Protein AF-A0A2K2VXP4-F1 (afdb_monomer_lite)

pLDDT: mean 78.97, std 11.13, range [59.22, 92.0]

Radius of gyration: 18.3 Å; chains: 1; bounding box: 42×23×40 Å

Structure (mmCIF, N/CA/C/O backbone):
data_AF-A0A2K2VXP4-F1
#
_entry.id   AF-A0A2K2VXP4-F1
#
loop_
_atom_site.group_PDB
_atom_site.id
_atom_site.type_symbol
_atom_site.label_atom_id
_atom_site.label_alt_id
_atom_site.label_comp_id
_atom_site.label_asym_id
_atom_site.label_entity_id
_atom_site.label_seq_id
_atom_site.pdbx_PDB_ins_code
_atom_site.Cartn_x
_atom_site.Cartn_y
_atom_site.Cartn_z
_atom_site.occupancy
_atom_site.B_iso_or_equiv
_atom_site.auth_seq_id
_atom_site.auth_comp_id
_atom_site.auth_asym_id
_atom_site.auth_atom_id
_atom_site.pdbx_PDB_model_num
ATOM 1 N N . MET A 1 1 ? 4.053 8.272 -15.248 1.00 66.44 1 MET A N 1
ATOM 2 C CA . MET A 1 1 ? 3.341 8.224 -13.954 1.00 66.44 1 MET A CA 1
ATOM 3 C C . MET A 1 1 ? 2.299 7.123 -14.074 1.00 66.44 1 MET A C 1
ATOM 5 O O . MET A 1 1 ? 1.472 7.218 -14.970 1.00 66.44 1 MET A O 1
ATOM 9 N N . ALA A 1 2 ? 2.422 6.039 -13.306 1.00 77.38 2 ALA A N 1
ATOM 10 C CA . ALA A 1 2 ? 1.461 4.933 -13.311 1.00 77.38 2 ALA A CA 1
ATOM 11 C C . ALA A 1 2 ? 0.555 5.064 -12.082 1.00 77.38 2 ALA A C 1
ATOM 13 O O . ALA A 1 2 ? 1.042 5.401 -11.005 1.00 77.38 2 ALA A O 1
ATOM 14 N N . GLU A 1 3 ? -0.746 4.833 -12.242 1.00 82.12 3 GLU A N 1
ATOM 15 C CA . GLU A 1 3 ? -1.724 4.925 -11.157 1.00 82.12 3 GLU A CA 1
ATOM 16 C C . GLU A 1 3 ? -2.456 3.590 -11.013 1.00 82.12 3 GLU A C 1
ATOM 18 O O . GLU A 1 3 ? -2.915 3.017 -12.000 1.00 82.12 3 GLU A O 1
ATOM 23 N N . ILE A 1 4 ? -2.579 3.105 -9.776 1.00 83.12 4 ILE A N 1
ATOM 24 C CA . ILE A 1 4 ? -3.322 1.888 -9.448 1.00 83.12 4 ILE A CA 1
ATOM 25 C C . ILE A 1 4 ? -4.466 2.286 -8.517 1.00 83.12 4 ILE A C 1
ATOM 27 O O . ILE A 1 4 ? -4.245 2.926 -7.490 1.00 83.12 4 ILE A O 1
ATOM 31 N N . ARG A 1 5 ? -5.697 1.911 -8.874 1.00 86.88 5 ARG A N 1
ATOM 32 C CA . ARG A 1 5 ? -6.913 2.227 -8.111 1.00 86.88 5 ARG A CA 1
ATOM 33 C C . ARG A 1 5 ? -7.604 0.943 -7.652 1.00 86.88 5 ARG A C 1
ATOM 35 O O . ARG A 1 5 ? -7.506 -0.086 -8.313 1.00 86.88 5 ARG A O 1
ATOM 42 N N . ASN A 1 6 ? -8.343 1.025 -6.546 1.00 85.56 6 ASN A N 1
ATOM 43 C CA . ASN A 1 6 ? -9.205 -0.047 -6.023 1.00 85.56 6 ASN A CA 1
ATOM 44 C C . ASN A 1 6 ? -8.484 -1.366 -5.668 1.00 85.56 6 ASN A C 1
ATOM 46 O O . ASN A 1 6 ? -9.032 -2.454 -5.862 1.00 85.56 6 ASN A O 1
ATOM 50 N N . ILE A 1 7 ? -7.270 -1.284 -5.115 1.00 85.69 7 ILE A N 1
ATOM 51 C CA . ILE A 1 7 ? -6.568 -2.461 -4.585 1.00 85.69 7 ILE A CA 1
ATOM 52 C C . ILE A 1 7 ? -7.318 -2.974 -3.351 1.00 85.69 7 ILE A C 1
ATOM 54 O O . ILE A 1 7 ? -7.526 -2.246 -2.381 1.00 85.69 7 ILE A O 1
ATOM 58 N N . ARG A 1 8 ? -7.718 -4.247 -3.381 1.00 86.88 8 ARG A N 1
ATOM 59 C CA . ARG A 1 8 ? -8.309 -4.928 -2.225 1.00 86.88 8 ARG A CA 1
ATOM 60 C C . ARG A 1 8 ? -7.193 -5.337 -1.270 1.00 86.88 8 ARG A C 1
ATOM 62 O O . ARG A 1 8 ? -6.379 -6.179 -1.629 1.00 86.88 8 ARG A O 1
ATOM 69 N N . VAL A 1 9 ? -7.171 -4.741 -0.081 1.00 86.06 9 VAL A N 1
ATOM 70 C CA . VAL A 1 9 ? -6.144 -5.011 0.938 1.00 86.06 9 VAL A CA 1
ATOM 71 C C . VAL A 1 9 ? -6.644 -6.018 1.974 1.00 86.06 9 VAL A C 1
ATOM 73 O O . VAL A 1 9 ? -6.077 -7.093 2.109 1.00 86.06 9 VAL A O 1
ATOM 76 N N . VAL A 1 10 ? -7.727 -5.688 2.682 1.00 86.31 10 VAL A N 1
ATOM 77 C CA . VAL A 1 10 ? -8.304 -6.513 3.753 1.00 86.31 10 VAL A CA 1
ATOM 78 C C . VAL A 1 10 ? -9.831 -6.410 3.710 1.00 86.31 10 VAL A C 1
ATOM 80 O O . VAL A 1 10 ? -10.360 -5.333 3.411 1.00 86.31 10 VAL A O 1
ATOM 83 N N . PRO A 1 11 ? -10.578 -7.498 3.955 1.00 86.56 11 PRO A N 1
ATOM 84 C CA . PRO A 1 11 ? -12.028 -7.420 4.022 1.00 86.56 11 PRO A CA 1
ATOM 85 C C . PRO A 1 11 ? -12.480 -6.794 5.353 1.00 86.56 11 PRO A C 1
ATOM 87 O O . PRO A 1 11 ? -11.991 -7.140 6.424 1.00 86.56 11 PRO A O 1
ATOM 90 N N . LEU A 1 12 ? -13.486 -5.915 5.299 1.00 85.38 12 LEU A N 1
ATOM 91 C CA . LEU A 1 12 ? -13.976 -5.154 6.462 1.00 85.38 12 LEU A CA 1
ATOM 92 C C . LEU A 1 12 ? -14.464 -6.019 7.636 1.00 85.38 12 LEU A C 1
ATOM 94 O O . LEU A 1 12 ? -14.442 -5.578 8.777 1.00 85.38 12 LEU A O 1
ATOM 98 N N . LYS A 1 13 ? -14.883 -7.259 7.362 1.00 85.94 13 LYS A N 1
ATOM 99 C CA . LYS A 1 13 ? -15.306 -8.239 8.377 1.00 85.94 13 LYS A CA 1
ATOM 100 C C . LYS A 1 13 ? -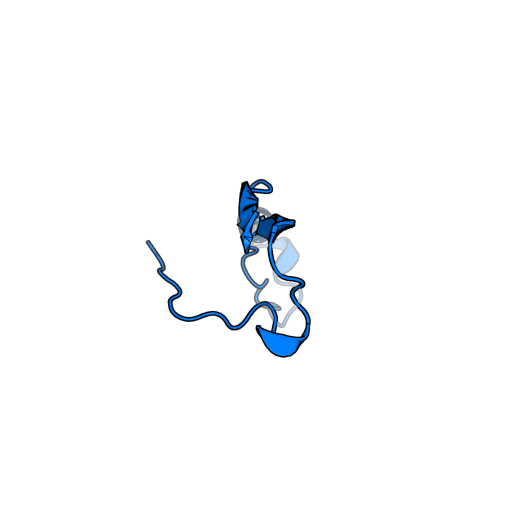14.184 -8.652 9.343 1.00 85.94 13 LYS A C 1
ATOM 102 O O . LYS A 1 13 ? -14.477 -9.201 10.396 1.00 85.94 13 LYS A O 1
ATOM 107 N N . GLU A 1 14 ? -12.925 -8.441 8.963 1.00 85.00 14 GLU A N 1
ATOM 108 C CA . GLU A 1 14 ? -11.747 -8.760 9.782 1.00 85.00 14 GLU A CA 1
ATOM 109 C C . GLU A 1 14 ? -11.307 -7.571 10.650 1.00 85.00 14 GLU A C 1
ATOM 111 O O . GLU A 1 14 ? -10.469 -7.728 11.537 1.00 85.00 14 GLU A O 1
ATOM 116 N N . LEU A 1 15 ? -11.891 -6.387 10.430 1.00 87.19 15 LEU A N 1
ATOM 117 C CA . LEU A 1 15 ? -11.611 -5.187 11.207 1.00 87.19 15 LEU A CA 1
ATOM 118 C C . LEU A 1 15 ? -12.581 -5.086 12.394 1.00 87.19 15 LEU A C 1
ATOM 120 O O . LEU A 1 15 ? -13.797 -5.224 12.256 1.00 87.19 15 LEU A O 1
ATOM 124 N N . GLN A 1 16 ? -12.030 -4.823 13.573 1.00 86.25 16 GLN A N 1
ATOM 125 C CA . GLN A 1 16 ? -12.771 -4.516 14.788 1.00 86.25 16 GLN A CA 1
ATOM 126 C C . GLN A 1 16 ? -13.092 -3.027 14.823 1.00 86.25 16 GLN A C 1
ATOM 128 O O . GLN A 1 16 ? -12.229 -2.203 14.528 1.00 86.25 16 GLN A O 1
ATOM 133 N N . ALA A 1 17 ? -14.316 -2.695 15.233 1.00 84.38 17 ALA A N 1
ATOM 134 C CA . ALA A 1 17 ? -14.736 -1.312 15.402 1.00 84.38 17 ALA A CA 1
ATOM 135 C C . ALA A 1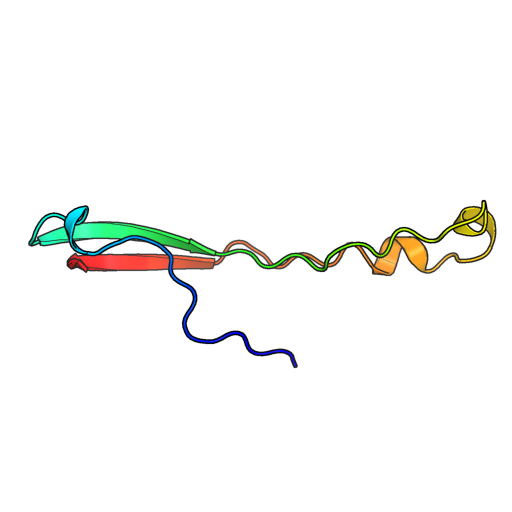 17 ? -13.904 -0.609 16.487 1.00 84.38 17 ALA A C 1
ATOM 137 O O . ALA A 1 17 ? -13.684 -1.150 17.573 1.00 84.38 17 ALA A O 1
ATOM 138 N N . ARG A 1 18 ? -13.499 0.628 16.196 1.00 85.25 18 ARG A N 1
ATOM 139 C CA . ARG A 1 18 ? -12.531 1.448 16.940 1.00 85.25 18 ARG A CA 1
ATOM 140 C C . ARG A 1 18 ? -11.126 0.839 17.033 1.00 85.25 18 ARG A C 1
ATOM 142 O O . ARG A 1 18 ? -10.341 1.249 17.892 1.00 85.25 18 ARG A O 1
ATOM 149 N N . GLY A 1 19 ? -10.798 -0.113 16.163 1.00 85.06 19 GLY A N 1
ATOM 150 C CA . GLY A 1 19 ? -9.467 -0.703 16.084 1.00 85.06 19 GLY A CA 1
ATOM 151 C C . GLY A 1 19 ? -8.481 0.269 15.440 1.00 85.06 19 GLY A C 1
ATOM 152 O O . GLY A 1 19 ? -8.815 0.965 14.482 1.00 85.06 19 GLY A O 1
ATOM 153 N N . LYS A 1 20 ? -7.256 0.337 15.972 1.00 90.19 20 LYS A N 1
ATOM 154 C CA . LYS A 1 20 ? -6.154 1.081 15.348 1.00 90.19 20 LYS A CA 1
ATOM 155 C C . LYS A 1 20 ? -5.403 0.148 14.412 1.00 90.19 20 LYS A C 1
ATOM 157 O O . LYS A 1 20 ? -4.888 -0.877 14.856 1.00 90.19 20 LYS A O 1
ATOM 162 N N . TYR A 1 21 ? -5.319 0.526 13.148 1.00 90.25 21 TYR A N 1
ATOM 163 C CA . TYR A 1 21 ? -4.689 -0.265 12.104 1.00 90.25 21 TYR A CA 1
ATOM 164 C C . TYR A 1 21 ? -3.601 0.534 11.409 1.00 90.25 21 TYR A C 1
ATOM 166 O O . TYR A 1 21 ? -3.697 1.751 11.268 1.00 90.25 21 TYR A O 1
ATOM 174 N N . GLN A 1 22 ? -2.579 -0.183 10.957 1.00 91.44 22 GLN A N 1
ATOM 175 C CA . GLN A 1 22 ? -1.467 0.375 10.210 1.00 91.44 22 GLN A CA 1
ATOM 176 C C . GLN A 1 22 ? -1.364 -0.329 8.860 1.00 91.44 22 GLN A C 1
ATOM 178 O O . GLN A 1 22 ? -1.170 -1.544 8.789 1.00 91.44 22 GLN A O 1
ATOM 183 N N . LEU A 1 23 ? -1.476 0.445 7.787 1.00 89.94 23 LEU A N 1
ATOM 184 C CA . LEU A 1 23 ? -1.288 -0.009 6.419 1.00 89.94 23 LEU A CA 1
ATOM 185 C C . LEU A 1 23 ? 0.112 0.377 5.947 1.00 89.94 23 LEU A C 1
ATOM 187 O O . LEU A 1 23 ? 0.475 1.546 6.002 1.00 89.94 23 LEU A O 1
ATOM 191 N N . ARG A 1 24 ? 0.886 -0.592 5.453 1.00 90.38 24 ARG A N 1
ATOM 192 C CA . ARG A 1 24 ? 2.211 -0.361 4.864 1.00 90.38 24 ARG A CA 1
ATOM 193 C C . ARG A 1 24 ? 2.186 -0.752 3.396 1.00 90.38 24 ARG A C 1
ATOM 195 O O . ARG A 1 24 ? 1.818 -1.879 3.074 1.00 90.38 24 ARG A O 1
ATOM 202 N N . VAL A 1 25 ? 2.565 0.173 2.523 1.00 90.56 25 VAL A N 1
ATOM 203 C CA . VAL A 1 25 ? 2.550 -0.005 1.068 1.00 90.56 25 VAL A CA 1
ATOM 204 C C . VAL A 1 25 ? 3.933 0.296 0.510 1.00 90.56 25 VAL A C 1
ATOM 206 O O . VAL A 1 25 ? 4.567 1.273 0.897 1.00 90.56 25 VAL A O 1
ATOM 209 N N . LYS A 1 26 ? 4.382 -0.551 -0.411 1.00 90.06 26 LYS A N 1
ATOM 210 C CA . LYS A 1 26 ? 5.589 -0.378 -1.215 1.00 90.06 26 LYS A CA 1
ATOM 211 C C . LYS A 1 26 ? 5.275 -0.856 -2.628 1.00 90.06 26 LYS A C 1
ATOM 213 O O . LYS A 1 26 ? 4.536 -1.828 -2.790 1.00 90.06 26 LYS A O 1
ATOM 218 N N . ALA A 1 27 ? 5.795 -0.160 -3.630 1.00 88.19 27 ALA A N 1
ATOM 219 C CA . ALA A 1 27 ? 5.693 -0.559 -5.023 1.00 88.19 27 ALA A CA 1
ATOM 220 C C . ALA A 1 27 ? 7.073 -0.979 -5.531 1.00 88.19 27 ALA A C 1
ATOM 222 O O . ALA A 1 27 ? 8.075 -0.321 -5.253 1.00 88.19 27 ALA A O 1
ATOM 223 N N . GLU A 1 28 ? 7.107 -2.070 -6.282 1.00 85.75 28 GLU A N 1
ATOM 224 C CA . GLU A 1 28 ? 8.305 -2.583 -6.939 1.00 85.75 28 GLU A CA 1
ATOM 225 C C . GLU A 1 28 ? 7.995 -2.766 -8.423 1.00 85.75 28 GLU A C 1
ATOM 227 O O . GLU A 1 28 ? 6.899 -3.202 -8.793 1.00 85.75 28 GLU A O 1
ATOM 232 N N . LEU A 1 29 ? 8.943 -2.390 -9.277 1.00 81.88 29 LEU A N 1
ATOM 233 C CA . LEU A 1 29 ? 8.855 -2.643 -10.706 1.00 81.88 29 LEU A CA 1
ATOM 234 C C . LEU A 1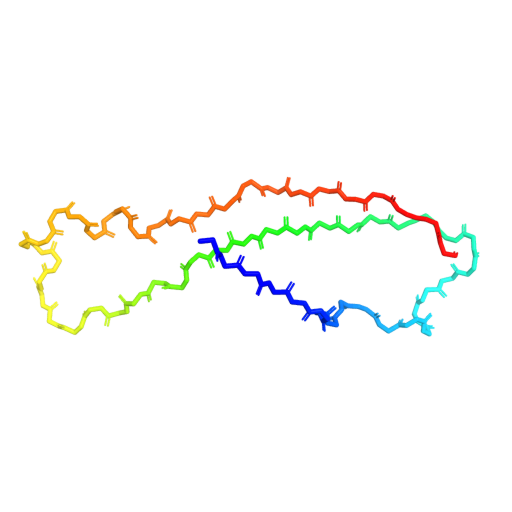 29 ? 9.207 -4.110 -10.983 1.00 81.88 29 LEU A C 1
ATOM 236 O O . LEU A 1 29 ? 10.309 -4.559 -10.678 1.00 81.88 29 LEU A O 1
ATOM 240 N N . GLU A 1 30 ? 8.287 -4.859 -11.594 1.00 72.88 30 GLU A N 1
ATOM 241 C CA . GLU A 1 30 ? 8.545 -6.254 -11.958 1.00 72.88 30 GLU A CA 1
ATOM 242 C C . GLU A 1 30 ? 9.703 -6.337 -12.966 1.00 72.88 30 GLU A C 1
ATOM 244 O O . GLU A 1 30 ? 9.636 -5.797 -14.075 1.00 72.88 30 GLU A O 1
ATOM 249 N N . LYS A 1 31 ? 10.784 -7.027 -12.582 1.00 68.06 31 LYS A N 1
ATOM 250 C CA . LYS A 1 31 ? 11.949 -7.219 -13.448 1.00 68.06 31 LYS A CA 1
ATOM 251 C C . LYS A 1 31 ? 11.564 -8.073 -14.649 1.00 68.06 31 LYS A C 1
ATOM 253 O O . LYS A 1 31 ? 11.253 -9.258 -14.517 1.00 68.06 31 LYS A O 1
ATOM 258 N N . VAL A 1 32 ? 11.664 -7.505 -15.846 1.00 66.00 32 VAL A N 1
ATOM 259 C CA . VAL A 1 32 ? 11.541 -8.286 -17.078 1.00 66.00 32 VAL A CA 1
ATOM 260 C C . VAL A 1 32 ? 12.722 -9.256 -17.144 1.00 66.00 32 VAL A C 1
ATOM 262 O O . VAL A 1 32 ? 13.880 -8.843 -17.204 1.00 66.00 32 VAL A O 1
ATOM 265 N N . ARG A 1 33 ? 12.440 -10.565 -17.136 1.00 63.25 33 ARG A N 1
ATOM 266 C CA . ARG A 1 33 ? 13.461 -11.594 -17.381 1.00 63.25 33 ARG A CA 1
ATOM 267 C C . ARG A 1 33 ? 13.902 -11.495 -18.836 1.00 63.25 33 ARG A C 1
ATOM 269 O O . ARG A 1 33 ? 13.213 -11.998 -19.717 1.00 63.25 33 ARG A O 1
ATOM 276 N N . LEU A 1 34 ? 15.030 -10.835 -19.081 1.00 67.25 34 LEU A N 1
ATOM 277 C CA . LEU A 1 34 ? 15.672 -10.795 -20.392 1.00 67.25 34 LEU A CA 1
ATOM 278 C C . LEU A 1 34 ? 16.107 -12.222 -20.774 1.00 67.25 34 LEU A C 1
ATOM 280 O O . LEU A 1 34 ? 16.973 -12.789 -20.102 1.00 67.25 34 LEU A O 1
ATOM 284 N N . PRO A 1 35 ? 15.524 -12.839 -21.818 1.00 60.31 35 PRO A N 1
ATOM 285 C CA . PRO A 1 35 ? 16.050 -14.092 -22.333 1.00 60.31 35 PRO A CA 1
ATOM 286 C C . PRO A 1 35 ? 17.376 -13.801 -23.050 1.00 60.31 35 PRO A C 1
ATOM 288 O O . PRO A 1 35 ? 17.459 -12.832 -23.801 1.00 60.31 35 PRO A O 1
ATOM 291 N N . LEU A 1 36 ? 18.371 -14.680 -22.851 1.00 61.81 36 LEU A N 1
ATOM 292 C CA . LEU A 1 36 ? 19.769 -14.631 -23.335 1.00 61.81 36 LEU A CA 1
ATOM 293 C C . LEU A 1 36 ? 20.767 -13.955 -22.372 1.00 61.81 36 LEU A C 1
ATOM 295 O O . LEU A 1 36 ? 20.427 -13.075 -21.587 1.00 61.81 36 LEU A O 1
ATOM 299 N N . TYR A 1 37 ? 22.046 -14.346 -22.471 1.00 61.97 37 TYR A N 1
ATOM 300 C CA . TYR A 1 37 ? 23.198 -13.808 -21.721 1.00 61.97 37 TYR A CA 1
ATOM 301 C C . TYR A 1 37 ? 23.511 -12.315 -22.022 1.00 61.97 37 TYR A C 1
ATOM 303 O O . TYR A 1 37 ? 24.637 -11.860 -21.845 1.00 61.97 37 TYR A O 1
ATOM 311 N N . LEU A 1 38 ? 22.520 -11.524 -22.450 1.00 65.19 38 LEU A N 1
ATOM 312 C CA . LEU A 1 38 ? 22.625 -10.088 -22.739 1.00 65.19 38 LEU A CA 1
ATOM 313 C C . LEU A 1 38 ? 22.847 -9.211 -21.497 1.00 65.19 38 LEU A C 1
ATOM 315 O O . LEU A 1 38 ? 23.171 -8.033 -21.642 1.00 65.19 38 LEU A O 1
ATOM 319 N N . HIS A 1 39 ? 22.757 -9.791 -20.298 1.00 62.59 39 HIS A N 1
ATOM 320 C CA . HIS A 1 39 ? 23.169 -9.183 -19.030 1.00 62.59 39 HIS A CA 1
ATOM 321 C C . HIS A 1 39 ? 24.567 -8.538 -19.112 1.00 62.59 39 HIS A C 1
ATOM 323 O O . HIS A 1 39 ? 24.821 -7.548 -18.438 1.00 62.59 39 HIS A O 1
ATOM 329 N N . TYR A 1 40 ? 25.464 -9.073 -19.955 1.00 59.25 40 TYR A N 1
ATOM 330 C CA . TYR A 1 40 ? 26.840 -8.585 -20.098 1.00 59.25 40 TYR A CA 1
ATOM 331 C C . TYR A 1 40 ? 26.982 -7.345 -21.003 1.00 59.25 40 TYR A C 1
ATOM 333 O O . TYR A 1 40 ? 27.975 -6.631 -20.915 1.00 59.25 40 TYR A O 1
ATOM 341 N N . VAL A 1 41 ? 26.012 -7.090 -21.889 1.00 66.88 41 VAL A N 1
ATOM 342 C CA . VAL A 1 41 ? 26.069 -5.988 -22.873 1.00 66.88 41 VAL A CA 1
ATOM 343 C C . VAL A 1 41 ? 25.225 -4.798 -22.418 1.00 66.88 41 VAL A C 1
ATOM 345 O O . VAL A 1 41 ? 25.570 -3.643 -22.666 1.00 66.88 41 VAL A O 1
ATOM 348 N N . LEU A 1 42 ? 24.121 -5.067 -21.721 1.00 67.06 42 LEU A N 1
ATOM 349 C CA . LEU A 1 42 ? 23.194 -4.045 -21.256 1.00 67.06 42 LEU A CA 1
ATOM 350 C C . LEU A 1 42 ? 23.587 -3.601 -19.838 1.00 67.06 42 LEU A C 1
ATOM 352 O O . LEU A 1 42 ? 23.067 -4.083 -18.838 1.00 67.06 42 LEU A O 1
ATOM 356 N N . PHE A 1 43 ? 24.495 -2.630 -19.741 1.00 59.22 43 PHE A N 1
ATOM 357 C CA . PHE A 1 43 ? 24.922 -2.007 -18.473 1.00 59.22 43 PHE A CA 1
ATOM 358 C C . PHE A 1 43 ? 23.784 -1.317 -17.695 1.00 59.22 43 PHE A C 1
ATOM 360 O O . PHE A 1 43 ? 23.958 -0.923 -16.546 1.00 59.22 43 PHE A O 1
ATOM 367 N N . PHE A 1 44 ? 22.611 -1.162 -18.311 1.00 64.31 44 PHE A N 1
ATOM 368 C CA . PHE A 1 44 ? 21.430 -0.548 -17.713 1.00 64.31 44 PHE A CA 1
ATOM 369 C C . PHE A 1 44 ? 20.479 -1.549 -17.050 1.00 64.31 44 PHE A C 1
ATOM 371 O O . PHE A 1 44 ? 19.471 -1.116 -16.507 1.00 64.31 44 PHE A O 1
ATOM 378 N N . VAL A 1 45 ? 20.759 -2.859 -17.055 1.00 62.81 45 VAL A N 1
ATOM 379 C CA . VAL A 1 45 ? 19.884 -3.874 -16.425 1.00 62.81 45 VAL A CA 1
ATOM 380 C C . VAL A 1 45 ? 19.726 -3.616 -14.918 1.00 62.81 45 VAL A C 1
ATOM 382 O O . VAL A 1 45 ? 18.637 -3.797 -14.385 1.00 62.81 45 VAL A O 1
ATOM 385 N N . SER A 1 46 ? 20.752 -3.078 -14.249 1.00 60.69 46 SER A N 1
ATOM 386 C CA . SER A 1 46 ? 20.688 -2.673 -12.834 1.00 60.69 46 SER A CA 1
ATOM 387 C C . SER A 1 46 ? 19.787 -1.462 -12.563 1.00 60.69 46 SER A C 1
ATOM 389 O O . SER A 1 46 ? 19.405 -1.233 -11.423 1.00 60.69 46 SER A O 1
ATOM 391 N N . LEU A 1 47 ? 19.433 -0.670 -13.583 1.00 63.03 47 LEU A N 1
ATOM 392 C CA . LEU A 1 47 ? 18.527 0.480 -13.433 1.00 63.03 47 LEU A CA 1
ATOM 393 C C . LEU A 1 47 ? 17.044 0.066 -13.387 1.00 63.03 47 LEU A C 1
ATOM 395 O O . LEU A 1 47 ? 16.181 0.919 -13.203 1.00 63.03 47 LEU A O 1
ATOM 399 N N . TRP A 1 48 ? 16.742 -1.225 -13.564 1.00 65.62 48 TRP A N 1
ATOM 400 C CA . TRP A 1 48 ? 15.380 -1.772 -13.523 1.00 65.62 48 TRP A CA 1
ATOM 401 C C . TRP A 1 48 ? 14.961 -2.246 -12.126 1.00 65.62 48 TRP A C 1
ATOM 403 O O . TRP A 1 48 ? 13.803 -2.602 -11.926 1.00 65.62 48 TRP A O 1
ATOM 413 N N . ASP A 1 49 ? 15.881 -2.215 -11.161 1.00 67.56 49 ASP A N 1
ATOM 414 C CA . ASP A 1 49 ? 15.662 -2.496 -9.739 1.00 67.56 49 ASP A CA 1
ATOM 415 C C . ASP A 1 49 ? 14.989 -1.308 -9.024 1.00 67.56 49 ASP A C 1
ATOM 417 O O . ASP A 1 49 ? 15.500 -0.756 -8.051 1.00 67.56 49 ASP A O 1
ATOM 421 N N . PHE A 1 50 ? 13.855 -0.845 -9.557 1.00 76.81 50 PHE A N 1
ATOM 422 C CA . PHE A 1 50 ? 13.157 0.302 -8.99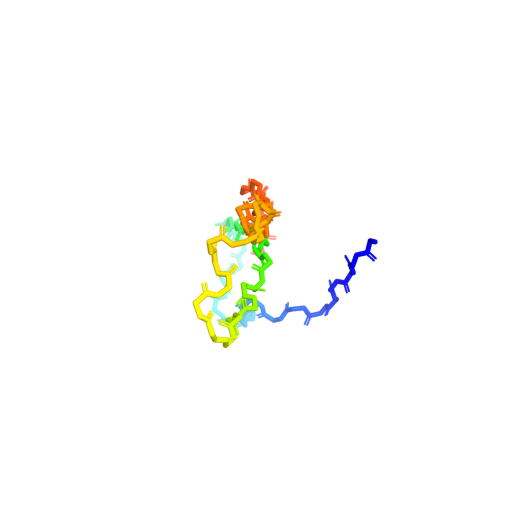2 1.00 76.81 50 PHE A CA 1
ATOM 423 C C . PHE A 1 50 ? 12.155 -0.137 -7.929 1.00 76.81 50 PHE A C 1
ATOM 425 O O . PHE A 1 50 ? 11.134 -0.765 -8.222 1.00 76.81 50 PHE A O 1
ATOM 432 N N . GLU A 1 51 ? 12.426 0.271 -6.699 1.00 82.25 51 GLU A N 1
ATOM 433 C CA . GLU A 1 51 ? 11.535 0.108 -5.566 1.00 82.25 51 GLU A CA 1
ATOM 434 C C . GLU A 1 51 ? 11.254 1.458 -4.907 1.00 82.25 51 GLU A C 1
ATOM 436 O O . GLU A 1 51 ? 12.117 2.333 -4.848 1.00 82.25 51 GLU A O 1
ATOM 441 N N . THR A 1 52 ? 10.028 1.646 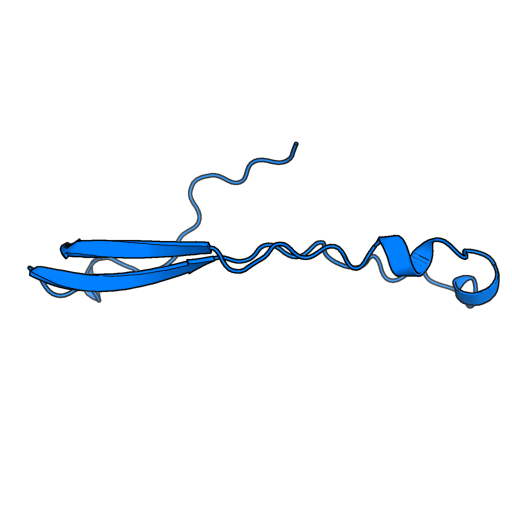-4.423 1.00 86.69 52 THR A N 1
ATOM 442 C CA . THR A 1 52 ? 9.703 2.805 -3.589 1.00 86.69 52 THR A CA 1
ATOM 443 C C . THR A 1 52 ? 10.047 2.518 -2.133 1.00 86.69 52 THR A C 1
ATOM 445 O O . THR A 1 52 ? 10.035 1.366 -1.692 1.00 86.69 52 THR A O 1
ATOM 448 N N . ASP A 1 53 ? 10.246 3.569 -1.345 1.00 88.44 53 ASP A N 1
ATOM 449 C CA . ASP A 1 53 ? 10.252 3.432 0.108 1.00 88.44 53 ASP A CA 1
ATOM 450 C C . ASP A 1 53 ? 8.900 2.925 0.631 1.00 88.44 53 ASP A C 1
ATOM 452 O O . ASP A 1 53 ? 7.859 3.004 -0.037 1.00 88.44 53 ASP A O 1
ATOM 456 N N . TRP A 1 54 ? 8.919 2.400 1.856 1.00 91.50 54 TRP A N 1
ATOM 457 C CA . TRP A 1 54 ? 7.704 2.031 2.570 1.00 91.50 54 TRP A CA 1
ATOM 458 C C . TRP A 1 54 ? 6.916 3.274 2.963 1.00 91.50 54 TRP A C 1
ATOM 460 O O . TRP A 1 54 ? 7.391 4.116 3.725 1.00 91.50 54 TRP A O 1
ATOM 470 N N . TYR A 1 55 ? 5.668 3.339 2.519 1.00 90.81 55 TYR A N 1
ATOM 471 C CA . TYR A 1 55 ? 4.717 4.338 2.969 1.00 90.81 55 TYR A CA 1
ATOM 472 C C . TYR A 1 55 ? 3.759 3.725 3.985 1.00 90.81 55 TYR A C 1
ATOM 474 O O . TYR A 1 55 ? 3.173 2.669 3.739 1.00 90.81 55 TYR A O 1
ATOM 482 N N . THR A 1 56 ? 3.612 4.380 5.135 1.00 92.00 56 THR A N 1
ATOM 483 C CA . THR A 1 56 ? 2.782 3.893 6.240 1.00 92.00 56 THR A CA 1
ATOM 484 C C . THR A 1 56 ? 1.615 4.839 6.474 1.00 92.00 56 THR A C 1
ATOM 486 O O . THR A 1 56 ? 1.810 6.048 6.563 1.00 92.00 56 THR A O 1
ATOM 489 N N . VAL A 1 57 ? 0.409 4.290 6.586 1.00 89.81 57 VAL A N 1
ATOM 490 C CA . VAL A 1 57 ? -0.817 5.028 6.891 1.00 89.81 57 VAL A CA 1
ATOM 491 C C . VAL A 1 57 ? -1.487 4.383 8.090 1.00 89.81 57 VAL A C 1
ATOM 493 O O . VAL A 1 57 ? -1.882 3.218 8.033 1.00 89.81 57 VAL A O 1
ATOM 496 N N . ASP A 1 58 ? -1.642 5.153 9.158 1.00 90.88 58 ASP A N 1
ATOM 497 C CA . ASP A 1 58 ? -2.410 4.739 10.325 1.00 90.88 58 ASP A CA 1
ATOM 498 C C . ASP A 1 58 ? -3.869 5.182 10.165 1.00 90.88 58 ASP A C 1
ATOM 500 O O . ASP A 1 58 ? -4.151 6.321 9.787 1.00 90.88 58 ASP A O 1
ATOM 504 N N . PHE A 1 59 ? -4.811 4.287 10.456 1.00 88.44 59 PHE A N 1
ATOM 505 C CA . PHE A 1 59 ? -6.240 4.582 10.398 1.00 88.44 59 PHE A CA 1
ATOM 506 C C . PHE A 1 59 ? -7.004 3.897 11.531 1.00 88.44 59 PHE A C 1
ATOM 508 O O . PHE A 1 59 ? -6.544 2.928 12.137 1.00 88.44 59 PHE A O 1
ATOM 515 N N . ILE A 1 60 ? -8.187 4.433 11.824 1.00 86.56 60 ILE A N 1
ATOM 516 C CA . ILE A 1 60 ? -9.126 3.872 12.794 1.00 86.56 60 ILE A CA 1
ATOM 517 C C . ILE A 1 60 ? -10.364 3.442 12.015 1.00 86.56 60 ILE A C 1
ATOM 519 O O . ILE A 1 60 ? -10.889 4.230 11.227 1.00 86.56 60 ILE A O 1
ATOM 523 N N . TYR A 1 61 ? -10.803 2.208 12.231 1.00 81.44 61 TYR A N 1
ATOM 524 C CA . TYR A 1 61 ? -12.039 1.658 11.678 1.00 81.44 61 TYR A CA 1
ATOM 525 C C . TYR A 1 61 ? -12.985 1.318 12.817 1.00 81.44 61 TYR A C 1
ATOM 527 O O . TYR A 1 61 ? -12.480 0.734 13.795 1.00 81.44 61 TYR A O 1
#

Foldseek 3Di:
DDDDPDDDDDDPVPDDAQDKDKDKDKDFQDQDPDPDPCVVVCPCSVVNRDIDDIDMDIDTD

Sequence (61 aa):
MAEIRNIRVVPLKELQARGKYQLRVKAELEKVRLPLYLHY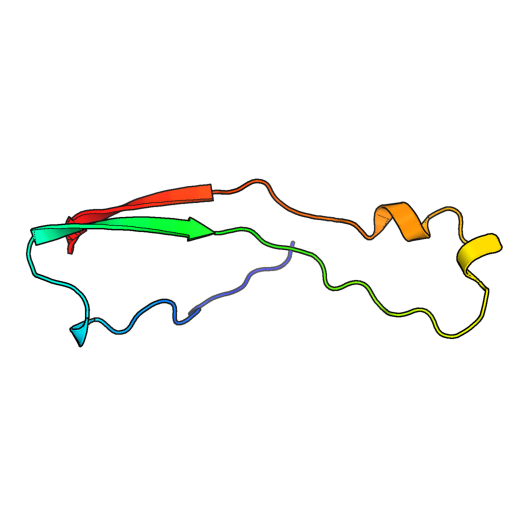VLFFVSLWDFETDWYTVDFIY

Secondary structure (DSSP, 8-state):
-----------GGGSPTT-EEEEEE--BPPPP--SSGGGGT-TTGGGG--BPPPEEEEEE-